Protein AF-A0A4R6Q926-F1 (afdb_monomer_lite)

Secondary structure (DSSP, 8-state):
-TTHHHHHHHHHHHHHHHHHHHHHHH-SS--S-HHHHHHHHHHHHHHHHHHHHHHHHHHHHHHHHHHHHHHHHTTT-

pLDDT: mean 87.31, std 11.89, range [47.84, 97.5]

Foldseek 3Di:
DVCVVVVLVVLLVVLLVVLVVVLVVVPDPDPDDPVVSVVSSVVSSVVSSVVVVVVVVVVVVVVVVVVVVVVVVVVVD

Radius of gyration: 19.27 Å; chains: 1; bounding box: 42×20×56 Å

Organism: NCBI:txid706186

Structure (mmCIF, N/CA/C/O backbone):
data_AF-A0A4R6Q926-F1
#
_entry.id   AF-A0A4R6Q926-F1
#
loop_
_atom_site.group_PDB
_atom_site.id
_atom_site.type_symbol
_atom_site.label_atom_id
_atom_site.label_alt_id
_atom_site.label_comp_id
_atom_site.label_asym_id
_atom_site.label_entity_id
_atom_site.label_seq_id
_atom_site.pdbx_PDB_ins_code
_atom_site.Cartn_x
_atom_site.Cartn_y
_atom_site.Cartn_z
_atom_site.occupancy
_atom_site.B_iso_or_equiv
_atom_site.auth_seq_id
_atom_site.auth_comp_id
_atom_site.auth_asym_id
_atom_site.auth_atom_id
_atom_site.pdbx_PDB_model_num
ATOM 1 N N . MET A 1 1 ? -14.602 -9.814 10.489 1.00 58.62 1 MET A N 1
ATOM 2 C CA . MET A 1 1 ? -13.589 -10.363 9.558 1.00 58.62 1 MET A CA 1
ATOM 3 C C . MET A 1 1 ? -13.931 -10.202 8.074 1.00 58.62 1 MET A C 1
ATOM 5 O O . MET A 1 1 ? -13.022 -9.863 7.339 1.00 58.62 1 MET A O 1
ATOM 9 N N . LYS A 1 2 ? -15.186 -10.364 7.605 1.00 60.50 2 LYS A N 1
ATOM 10 C CA . LYS A 1 2 ? -15.523 -10.301 6.156 1.00 60.50 2 LYS A CA 1
ATOM 11 C C . LYS A 1 2 ? -15.025 -9.048 5.407 1.00 60.50 2 LYS A C 1
ATOM 13 O O . LYS A 1 2 ? -14.672 -9.142 4.242 1.00 60.50 2 LYS A O 1
ATOM 18 N N . LYS A 1 3 ? -14.959 -7.890 6.077 1.00 81.94 3 LYS A N 1
ATOM 19 C CA . LYS A 1 3 ? -14.464 -6.633 5.485 1.00 81.94 3 LYS A CA 1
ATOM 20 C C . LYS A 1 3 ? -12.941 -6.459 5.569 1.00 81.94 3 LYS A C 1
ATOM 22 O O . LYS A 1 3 ? -12.407 -5.609 4.875 1.00 81.94 3 LYS A O 1
ATOM 27 N N . LEU A 1 4 ? -12.239 -7.265 6.375 1.00 84.31 4 LEU A N 1
ATOM 28 C CA . LEU A 1 4 ? -10.783 -7.165 6.536 1.00 84.31 4 LEU A CA 1
ATOM 29 C C . LEU A 1 4 ? -10.076 -7.400 5.203 1.00 84.31 4 LEU A C 1
ATOM 31 O O . LEU A 1 4 ? -9.215 -6.619 4.834 1.00 84.31 4 LEU A O 1
ATOM 35 N N . HIS A 1 5 ? -10.483 -8.428 4.456 1.00 88.38 5 HIS A N 1
ATOM 36 C CA . HIS A 1 5 ? -9.896 -8.733 3.149 1.00 88.38 5 HIS A CA 1
ATOM 37 C C . HIS A 1 5 ? -10.125 -7.600 2.147 1.00 88.38 5 HIS A C 1
ATOM 39 O O . HIS A 1 5 ? -9.230 -7.283 1.375 1.00 88.38 5 HIS A O 1
ATOM 45 N N . PHE A 1 6 ? -11.284 -6.939 2.217 1.00 91.44 6 PHE A N 1
ATOM 46 C CA . PHE A 1 6 ? -11.557 -5.751 1.416 1.00 91.44 6 PHE A CA 1
ATOM 47 C C . PHE A 1 6 ? -10.631 -4.588 1.794 1.00 91.44 6 PHE A C 1
ATOM 49 O O . PHE A 1 6 ? -10.037 -3.984 0.910 1.00 91.44 6 PHE A O 1
ATOM 56 N N . TYR A 1 7 ? -10.433 -4.309 3.088 1.00 90.75 7 TYR A N 1
ATOM 57 C CA . TYR A 1 7 ? -9.485 -3.276 3.524 1.00 90.75 7 TYR A CA 1
ATOM 58 C C . TYR A 1 7 ? -8.046 -3.595 3.107 1.00 90.75 7 TYR A C 1
ATOM 60 O O . TYR A 1 7 ? -7.354 -2.710 2.620 1.00 90.75 7 TYR A O 1
ATOM 68 N N . LEU A 1 8 ? -7.609 -4.851 3.236 1.00 92.56 8 LEU A N 1
ATOM 69 C CA . LEU A 1 8 ? -6.284 -5.285 2.783 1.00 92.56 8 LEU A CA 1
ATOM 70 C C . LEU A 1 8 ? -6.123 -5.105 1.270 1.00 92.56 8 LEU A C 1
ATOM 72 O O . LEU A 1 8 ? -5.101 -4.598 0.826 1.00 92.56 8 LEU A O 1
ATOM 76 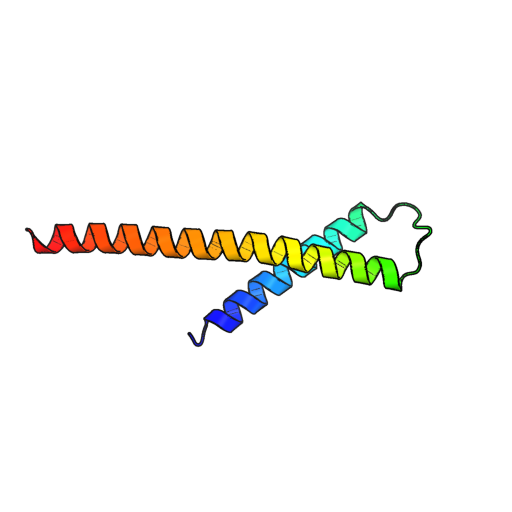N N . LEU A 1 9 ? -7.144 -5.454 0.486 1.00 94.62 9 LEU A N 1
ATOM 77 C CA . LEU A 1 9 ? -7.139 -5.254 -0.961 1.00 94.62 9 LEU A CA 1
ATOM 78 C C . LEU A 1 9 ? -7.070 -3.765 -1.329 1.00 94.62 9 LEU A C 1
ATOM 80 O O . LEU A 1 9 ? -6.299 -3.392 -2.206 1.00 94.62 9 LEU A O 1
ATOM 84 N N . VAL A 1 10 ? -7.816 -2.906 -0.631 1.00 95.00 10 VAL A N 1
ATOM 85 C CA . VAL A 1 10 ? -7.761 -1.449 -0.832 1.00 95.00 10 VAL A CA 1
ATOM 86 C C . VAL A 1 10 ? -6.377 -0.896 -0.495 1.00 95.00 10 VAL A C 1
ATOM 88 O O . VAL A 1 10 ? -5.818 -0.151 -1.297 1.00 95.00 10 VAL A O 1
ATOM 91 N N . ILE A 1 11 ? -5.799 -1.280 0.649 1.00 95.44 11 ILE A N 1
ATOM 92 C CA . ILE A 1 11 ? -4.444 -0.858 1.034 1.00 95.44 11 ILE A CA 1
ATOM 93 C C . ILE A 1 11 ? -3.444 -1.317 -0.028 1.00 95.44 11 ILE A C 1
ATOM 95 O O . ILE A 1 11 ? -2.627 -0.518 -0.463 1.00 95.44 11 ILE A O 1
ATOM 99 N N . TYR A 1 12 ? -3.551 -2.559 -0.503 1.00 95.69 12 TYR A N 1
ATOM 100 C CA . TYR A 1 12 ? -2.673 -3.088 -1.542 1.00 95.69 12 TYR A CA 1
ATOM 101 C C . TYR A 1 12 ? -2.772 -2.314 -2.861 1.00 95.69 12 TYR A C 1
ATOM 103 O O . TYR A 1 12 ? -1.743 -1.950 -3.422 1.00 95.69 12 TYR A O 1
ATOM 111 N N . ILE A 1 13 ? -3.983 -1.997 -3.330 1.00 96.25 13 ILE A N 1
ATOM 112 C CA . ILE A 1 13 ? -4.179 -1.186 -4.544 1.00 96.25 13 ILE A CA 1
ATOM 113 C C . ILE A 1 13 ? -3.534 0.196 -4.382 1.00 96.25 13 ILE A C 1
ATOM 115 O O . ILE A 1 13 ? -2.862 0.671 -5.298 1.00 96.25 13 ILE A O 1
ATOM 119 N N . ILE A 1 14 ? -3.699 0.831 -3.218 1.00 96.38 14 ILE A N 1
ATOM 120 C CA . ILE A 1 14 ? -3.071 2.125 -2.916 1.00 96.38 14 ILE A CA 1
ATOM 121 C C . ILE A 1 14 ? -1.544 1.996 -2.916 1.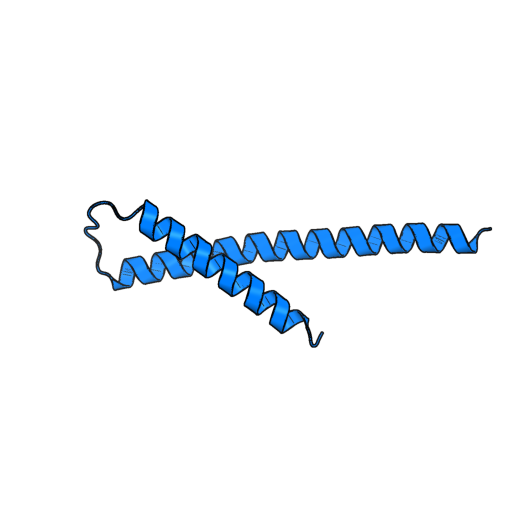00 96.38 14 ILE A C 1
ATOM 123 O O . ILE A 1 14 ? -0.871 2.793 -3.563 1.00 96.38 14 ILE A O 1
ATOM 127 N N . SER A 1 15 ? -0.991 0.982 -2.249 1.00 97.31 15 SER A N 1
ATOM 128 C CA . SER A 1 15 ? 0.453 0.738 -2.203 1.00 97.31 15 SER A CA 1
ATOM 129 C C . SER A 1 15 ? 1.042 0.507 -3.588 1.00 97.31 15 SER A C 1
ATOM 131 O O . SER A 1 15 ? 2.045 1.124 -3.929 1.00 97.31 15 SER A O 1
ATOM 133 N N . LEU A 1 16 ? 0.385 -0.317 -4.406 1.00 96.44 16 LEU A N 1
ATOM 134 C CA . LEU A 1 16 ? 0.795 -0.575 -5.782 1.00 96.44 16 LEU A CA 1
ATOM 135 C C . LEU A 1 16 ? 0.768 0.709 -6.618 1.00 96.44 16 LEU A C 1
ATOM 137 O O . LEU A 1 16 ? 1.715 0.986 -7.346 1.00 96.44 16 LEU A O 1
ATOM 141 N N . SER A 1 17 ? -0.277 1.526 -6.466 1.00 96.31 17 SER A N 1
ATOM 142 C CA . SER A 1 17 ? -0.413 2.797 -7.188 1.00 96.31 17 SER A CA 1
ATOM 143 C C . SER A 1 17 ? 0.687 3.793 -6.808 1.00 96.31 17 SER A C 1
ATOM 145 O O . SER A 1 17 ? 1.265 4.428 -7.684 1.00 96.31 17 SER A O 1
ATOM 147 N N . ILE A 1 18 ? 1.017 3.903 -5.515 1.00 95.81 18 ILE A N 1
ATOM 148 C CA . ILE A 1 18 ? 2.114 4.753 -5.026 1.00 95.81 18 ILE A CA 1
ATOM 149 C C . ILE A 1 18 ? 3.455 4.282 -5.595 1.00 95.81 18 ILE A C 1
ATOM 151 O O . ILE A 1 18 ? 4.237 5.106 -6.058 1.00 95.81 18 ILE A O 1
ATOM 155 N N . SER A 1 19 ? 3.716 2.975 -5.600 1.00 95.62 19 SER A N 1
ATOM 156 C CA . SER A 1 19 ? 4.959 2.427 -6.155 1.00 95.62 19 SER A CA 1
ATOM 157 C C . SER A 1 19 ? 5.071 2.636 -7.662 1.00 95.62 19 SER A C 1
ATOM 159 O O . SER A 1 19 ? 6.145 2.988 -8.137 1.00 95.62 19 SER A O 1
ATOM 161 N N . PHE A 1 20 ? 3.970 2.507 -8.407 1.00 94.00 20 PHE A N 1
ATOM 162 C CA . PHE A 1 20 ? 3.944 2.848 -9.831 1.00 94.00 20 PHE A CA 1
ATOM 163 C C . PHE A 1 20 ? 4.201 4.335 -10.082 1.00 94.00 20 PHE A C 1
ATOM 165 O O . PHE A 1 20 ? 4.945 4.671 -10.997 1.00 94.00 20 PHE A O 1
ATOM 172 N N . LEU A 1 21 ? 3.622 5.230 -9.277 1.00 94.12 21 LEU A N 1
ATOM 173 C CA . LEU A 1 21 ? 3.900 6.664 -9.385 1.00 94.12 21 LEU A CA 1
ATOM 174 C C . LEU A 1 21 ? 5.363 6.976 -9.063 1.00 94.12 21 LEU A C 1
ATOM 176 O O . LEU A 1 21 ? 5.965 7.784 -9.760 1.00 94.12 21 LEU A O 1
ATOM 180 N N . GLY A 1 22 ? 5.940 6.309 -8.060 1.00 90.81 22 GLY A N 1
ATOM 181 C CA . GLY A 1 22 ? 7.366 6.402 -7.750 1.00 90.81 22 GLY A CA 1
ATOM 182 C C . GLY A 1 22 ? 8.234 6.006 -8.942 1.00 90.81 22 GLY A C 1
ATOM 183 O O . GLY A 1 22 ? 9.107 6.770 -9.328 1.00 90.81 22 GLY A O 1
ATOM 184 N N . TYR A 1 23 ? 7.919 4.880 -9.585 1.00 90.69 23 TYR A N 1
ATOM 185 C CA . TYR A 1 23 ? 8.605 4.445 -10.802 1.00 90.69 23 TYR A CA 1
ATOM 186 C C . TYR A 1 23 ? 8.468 5.441 -11.957 1.00 90.69 23 TYR A C 1
ATOM 188 O O . TYR A 1 23 ? 9.451 5.725 -12.620 1.00 90.69 23 TYR A O 1
ATOM 196 N N . ILE A 1 24 ? 7.284 6.020 -12.184 1.00 89.25 24 ILE A N 1
ATOM 197 C CA . ILE A 1 24 ? 7.094 7.025 -13.247 1.00 89.25 24 ILE A CA 1
ATOM 198 C C . ILE A 1 24 ? 7.941 8.278 -12.990 1.00 89.25 24 ILE A C 1
ATOM 200 O O . ILE A 1 24 ? 8.448 8.874 -13.935 1.00 89.25 24 ILE A O 1
ATOM 204 N N . VAL A 1 25 ? 8.070 8.695 -11.729 1.00 88.50 25 VAL A N 1
ATOM 205 C CA . VAL A 1 25 ? 8.879 9.862 -11.346 1.00 88.50 25 VAL A CA 1
ATOM 206 C C . VAL A 1 25 ? 10.376 9.569 -11.466 1.00 88.50 25 VAL A C 1
ATOM 208 O O . VAL A 1 25 ? 11.125 10.460 -11.851 1.00 88.50 25 VAL A O 1
ATOM 211 N N . ASP A 1 26 ? 10.791 8.340 -11.164 1.00 82.75 26 ASP A N 1
ATOM 212 C CA . ASP A 1 26 ? 12.187 7.885 -11.205 1.00 82.75 26 ASP A CA 1
ATOM 213 C C . ASP A 1 26 ? 12.618 7.344 -12.582 1.00 82.75 26 ASP A C 1
ATOM 215 O O . ASP A 1 26 ? 13.761 6.940 -12.770 1.00 82.75 26 ASP A O 1
ATOM 219 N N . ALA A 1 27 ? 11.714 7.342 -13.567 1.00 71.12 27 ALA A N 1
ATOM 220 C CA . ALA A 1 27 ? 11.966 6.862 -14.924 1.00 71.12 27 ALA A CA 1
ATOM 221 C C . ALA A 1 27 ? 12.832 7.846 -15.740 1.00 71.12 27 ALA A C 1
ATOM 223 O O . ALA A 1 27 ? 12.446 8.296 -16.819 1.00 71.12 27 ALA A O 1
ATOM 224 N N . GLU A 1 28 ? 14.017 8.194 -15.242 1.00 71.44 28 GLU A N 1
ATOM 225 C CA . GLU A 1 28 ? 15.116 8.663 -16.087 1.00 71.44 28 GLU A CA 1
ATOM 226 C C . GLU A 1 28 ? 15.787 7.456 -16.766 1.00 71.44 28 GLU A C 1
ATOM 228 O O . GLU A 1 28 ? 15.764 6.359 -16.216 1.00 71.44 28 GLU A O 1
ATOM 233 N N . GLU A 1 29 ? 16.339 7.654 -17.977 1.00 63.78 29 GLU A N 1
ATOM 234 C CA . GLU A 1 29 ? 16.888 6.638 -18.903 1.00 63.78 29 GLU A CA 1
ATOM 235 C C . GLU A 1 29 ? 17.371 5.345 -18.229 1.00 63.78 29 GLU A C 1
ATOM 237 O O . GLU A 1 29 ? 18.551 5.171 -17.894 1.00 63.78 29 GLU A O 1
ATOM 242 N N . SER A 1 30 ? 16.446 4.405 -18.044 1.00 61.53 30 SER A N 1
ATOM 243 C CA . SER A 1 30 ? 16.780 3.179 -17.354 1.00 61.53 30 SER A CA 1
ATOM 244 C C . SER A 1 30 ? 17.638 2.303 -18.265 1.00 61.53 30 SER A C 1
ATOM 246 O O . SER A 1 30 ? 17.398 2.141 -19.465 1.00 61.53 30 SER A O 1
ATOM 248 N N . LYS A 1 31 ? 18.690 1.732 -17.682 1.00 72.06 31 LYS A N 1
ATOM 249 C CA . LYS A 1 31 ? 19.559 0.754 -18.355 1.00 72.06 31 LYS A CA 1
ATOM 250 C C . LYS A 1 31 ? 19.170 -0.685 -18.019 1.00 72.06 31 LYS A C 1
ATOM 252 O O . LYS A 1 31 ? 19.810 -1.619 -18.500 1.00 72.06 31 LYS A O 1
ATOM 257 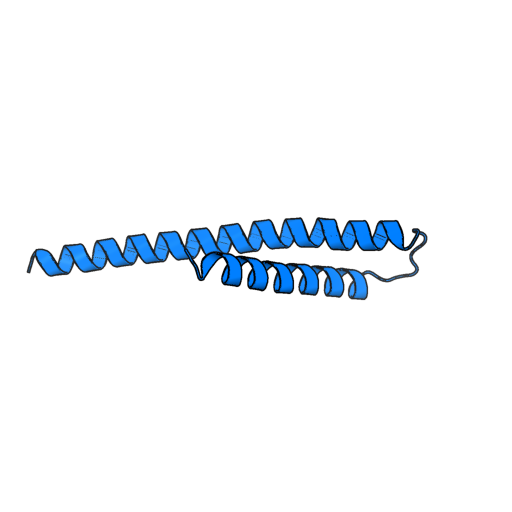N N . ASN A 1 32 ? 18.159 -0.861 -17.168 1.00 78.50 32 ASN A N 1
ATOM 258 C CA . ASN A 1 32 ? 17.754 -2.152 -16.634 1.00 78.50 32 ASN A CA 1
ATOM 259 C C . ASN A 1 32 ? 16.710 -2.812 -17.537 1.00 78.50 32 ASN A C 1
ATOM 261 O O . ASN A 1 32 ? 15.934 -2.158 -18.226 1.00 78.50 32 ASN A O 1
ATOM 265 N N . ALA A 1 33 ? 16.681 -4.144 -17.535 1.00 85.94 33 ALA A N 1
ATOM 266 C CA . ALA A 1 33 ? 15.632 -4.873 -18.234 1.00 85.94 33 ALA A CA 1
ATOM 267 C C . ALA A 1 33 ? 14.270 -4.595 -17.577 1.00 85.94 33 ALA A C 1
ATOM 269 O O . ALA A 1 33 ? 14.163 -4.639 -16.354 1.00 85.94 33 ALA A O 1
ATOM 270 N N . PHE A 1 34 ? 13.219 -4.430 -18.384 1.00 85.94 34 PHE A N 1
ATOM 271 C CA . PHE A 1 34 ? 11.840 -4.181 -17.934 1.00 85.94 34 PHE A CA 1
ATOM 272 C C . PHE A 1 34 ? 11.371 -5.092 -16.781 1.00 85.94 34 PHE A C 1
ATOM 274 O O . PHE A 1 34 ? 10.694 -4.657 -15.854 1.00 85.94 34 PHE A O 1
ATOM 281 N N . VAL A 1 35 ? 11.758 -6.373 -16.802 1.00 89.44 35 VAL A N 1
ATOM 282 C CA . VAL A 1 35 ? 11.404 -7.338 -15.744 1.00 89.44 35 VAL A CA 1
ATOM 283 C C . VAL A 1 35 ? 11.956 -6.919 -14.378 1.00 89.44 35 VAL A C 1
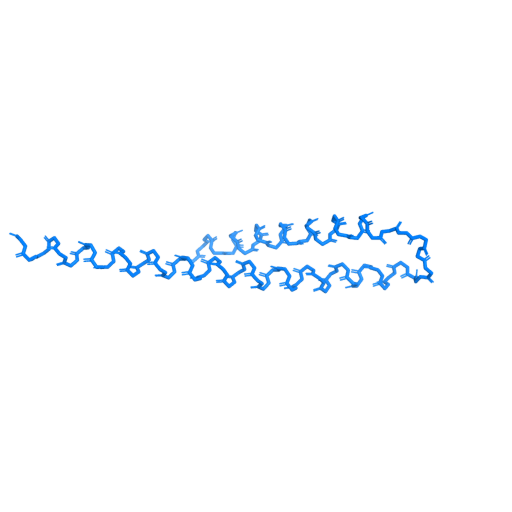ATOM 285 O O . VAL A 1 35 ? 11.287 -7.109 -13.364 1.00 89.44 35 VAL A O 1
ATOM 288 N N . TYR A 1 36 ? 13.161 -6.349 -14.347 1.00 90.06 36 TYR A N 1
ATOM 289 C CA . TYR A 1 36 ? 13.796 -5.883 -13.119 1.00 90.06 36 TYR A CA 1
ATOM 290 C C . TYR A 1 36 ? 13.058 -4.675 -12.536 1.00 90.06 36 TYR A C 1
ATOM 292 O O . TYR A 1 36 ? 12.797 -4.635 -11.340 1.00 90.06 36 TYR A O 1
ATOM 300 N N . GLU A 1 37 ? 12.629 -3.750 -13.388 1.00 89.62 37 GLU A N 1
ATOM 301 C CA . GLU A 1 37 ? 11.848 -2.582 -12.971 1.00 89.62 37 GLU A CA 1
ATOM 302 C C . GLU A 1 37 ? 10.485 -2.975 -12.403 1.00 89.62 37 GLU A C 1
ATOM 304 O O . GLU A 1 37 ? 10.055 -2.477 -11.367 1.00 89.62 37 GLU A O 1
ATOM 309 N N . MET A 1 38 ? 9.804 -3.928 -13.044 1.00 92.06 38 MET A N 1
ATOM 310 C CA . MET A 1 38 ? 8.533 -4.442 -12.532 1.00 92.06 38 MET A CA 1
ATOM 311 C C . MET A 1 38 ? 8.710 -5.190 -11.209 1.00 92.06 38 MET A C 1
ATOM 313 O O . MET A 1 38 ? 7.846 -5.106 -10.333 1.00 92.06 38 MET A O 1
ATOM 317 N N . PHE A 1 39 ? 9.831 -5.895 -11.036 1.00 93.56 39 PHE A N 1
ATOM 318 C CA . PHE A 1 39 ? 10.183 -6.503 -9.757 1.00 93.56 39 PHE A CA 1
ATOM 319 C C . PHE A 1 39 ? 10.418 -5.442 -8.675 1.00 93.56 39 PHE A C 1
ATOM 321 O O . PHE A 1 39 ? 9.921 -5.591 -7.560 1.00 93.56 39 PHE A O 1
ATOM 328 N N . GLU A 1 40 ? 11.112 -4.355 -8.998 1.00 91.50 40 GLU A N 1
ATOM 329 C CA . GLU A 1 40 ? 11.353 -3.242 -8.081 1.00 91.50 40 GLU A CA 1
ATOM 330 C C . GLU A 1 40 ? 10.052 -2.556 -7.649 1.00 91.50 40 GLU A C 1
ATOM 332 O O . GLU A 1 40 ? 9.798 -2.418 -6.450 1.00 91.50 40 GLU A O 1
ATOM 337 N N . VAL A 1 41 ? 9.165 -2.236 -8.597 1.00 94.75 41 VAL A N 1
ATOM 338 C CA . VAL A 1 41 ? 7.824 -1.697 -8.311 1.00 94.75 41 VAL A CA 1
ATOM 339 C C . VAL A 1 41 ? 7.041 -2.637 -7.398 1.00 94.75 41 VAL A C 1
ATOM 341 O O . VAL A 1 41 ? 6.428 -2.196 -6.421 1.00 94.75 41 VAL A O 1
ATOM 344 N N . PHE A 1 42 ? 7.078 -3.941 -7.677 1.00 95.62 42 PHE A N 1
ATOM 345 C CA . PHE A 1 42 ? 6.405 -4.939 -6.854 1.00 95.62 42 PHE A CA 1
ATOM 346 C C . PHE A 1 42 ? 6.971 -4.977 -5.429 1.00 95.62 42 PHE A C 1
ATOM 348 O O . PHE A 1 42 ? 6.206 -4.892 -4.467 1.00 95.62 42 PHE A O 1
ATOM 355 N N . MET A 1 43 ? 8.293 -5.038 -5.269 1.00 96.19 43 MET A N 1
ATOM 356 C CA . MET A 1 43 ? 8.940 -5.050 -3.954 1.00 96.19 43 MET A CA 1
ATOM 357 C C . MET A 1 43 ? 8.655 -3.773 -3.166 1.00 96.19 43 MET A C 1
ATOM 359 O O . MET A 1 43 ? 8.329 -3.839 -1.978 1.00 96.19 43 MET A O 1
ATOM 363 N N . MET A 1 44 ? 8.696 -2.617 -3.828 1.00 95.62 44 MET A N 1
ATOM 364 C CA . MET A 1 44 ? 8.378 -1.349 -3.188 1.00 95.62 44 MET A CA 1
ATOM 365 C C . MET A 1 44 ? 6.910 -1.295 -2.750 1.00 95.62 44 MET A C 1
ATOM 367 O O . MET A 1 44 ? 6.607 -0.818 -1.655 1.00 95.62 44 MET A O 1
ATOM 371 N N . SER A 1 45 ? 5.997 -1.876 -3.535 1.00 96.81 45 SER A N 1
ATOM 372 C CA . SER A 1 45 ? 4.579 -1.952 -3.166 1.00 96.81 45 SER A CA 1
ATOM 373 C C . SER A 1 45 ? 4.353 -2.775 -1.899 1.00 96.81 45 SER A C 1
ATOM 375 O O . SER A 1 45 ? 3.524 -2.403 -1.070 1.00 96.81 45 SER A O 1
ATOM 377 N N . LEU A 1 46 ? 5.132 -3.843 -1.687 1.00 96.56 46 LEU A N 1
ATOM 378 C CA . LEU A 1 46 ? 5.068 -4.652 -0.468 1.00 96.56 46 LEU A CA 1
ATOM 379 C C . LEU A 1 46 ? 5.563 -3.879 0.762 1.00 96.56 46 LEU A C 1
ATOM 381 O O . LEU A 1 46 ? 4.962 -3.988 1.833 1.00 96.56 46 LEU A O 1
ATOM 385 N N . LEU A 1 47 ? 6.618 -3.072 0.615 1.00 96.56 47 LEU A N 1
ATOM 386 C CA . LEU A 1 47 ? 7.126 -2.219 1.694 1.00 96.56 47 LEU A CA 1
ATOM 387 C C . LEU A 1 47 ? 6.101 -1.152 2.093 1.00 96.56 47 LEU A C 1
ATOM 389 O O . LEU A 1 47 ? 5.771 -1.017 3.275 1.00 96.56 47 LEU A O 1
ATOM 393 N N . VAL A 1 48 ? 5.543 -0.439 1.110 1.00 96.69 48 VAL A N 1
ATOM 394 C CA . VAL A 1 48 ? 4.496 0.569 1.340 1.00 96.69 48 VAL A CA 1
ATOM 395 C C . VAL A 1 48 ? 3.252 -0.076 1.954 1.00 96.69 48 VAL A C 1
ATOM 397 O O . VAL A 1 48 ? 2.661 0.480 2.881 1.00 96.69 48 VAL A O 1
ATOM 400 N N . PHE A 1 49 ? 2.872 -1.268 1.489 1.00 97.50 49 PHE A N 1
ATOM 401 C CA . PHE A 1 49 ? 1.763 -2.034 2.052 1.00 97.50 49 PHE A CA 1
ATOM 402 C C . PHE A 1 49 ? 1.986 -2.359 3.526 1.00 97.50 49 PHE A C 1
ATOM 404 O O . PHE A 1 49 ? 1.104 -2.105 4.346 1.00 97.50 49 PHE A O 1
ATOM 411 N N . GLY A 1 50 ? 3.166 -2.877 3.877 1.00 95.88 50 GLY A N 1
ATOM 412 C CA . GLY A 1 50 ? 3.521 -3.181 5.260 1.00 95.88 50 GLY A CA 1
ATOM 413 C C . GLY A 1 50 ? 3.409 -1.951 6.158 1.00 95.88 50 GLY A C 1
ATOM 414 O O . GLY A 1 50 ? 2.782 -2.018 7.216 1.00 95.88 50 GLY A O 1
ATOM 415 N N . PHE A 1 51 ? 3.934 -0.810 5.704 1.00 96.44 51 PHE A N 1
ATOM 416 C CA . PHE A 1 51 ? 3.858 0.446 6.448 1.00 96.44 51 PHE A CA 1
ATOM 417 C C . PHE A 1 51 ? 2.408 0.896 6.674 1.00 96.44 51 PHE A C 1
ATOM 419 O O . PHE A 1 51 ? 1.993 1.101 7.816 1.00 96.44 51 PHE A O 1
ATOM 426 N N . LEU A 1 52 ? 1.602 0.966 5.610 1.00 95.31 52 LEU A N 1
ATOM 427 C CA . LEU A 1 52 ? 0.197 1.371 5.702 1.00 95.31 52 LEU A CA 1
ATOM 428 C C . LEU A 1 52 ? -0.634 0.409 6.557 1.00 95.31 52 LEU A C 1
ATOM 430 O O . LEU A 1 52 ? -1.486 0.848 7.331 1.00 95.31 52 LEU A O 1
ATOM 434 N N . PHE A 1 53 ? -0.381 -0.896 6.454 1.00 94.56 53 PHE A N 1
ATOM 435 C CA . PHE A 1 53 ? -1.066 -1.904 7.254 1.00 94.56 53 PHE A CA 1
ATOM 436 C C . PHE A 1 53 ? -0.759 -1.762 8.750 1.00 94.56 53 PHE A C 1
ATOM 438 O O . PHE A 1 53 ? -1.677 -1.837 9.575 1.00 94.56 53 PHE A O 1
ATOM 445 N N . ILE A 1 54 ? 0.506 -1.521 9.108 1.00 95.56 54 ILE A N 1
ATOM 446 C CA . ILE A 1 54 ? 0.916 -1.273 10.496 1.00 95.56 54 ILE A CA 1
ATOM 447 C C . ILE A 1 54 ? 0.248 0.001 11.017 1.00 95.56 54 ILE A C 1
ATOM 449 O O . ILE A 1 54 ? -0.373 -0.036 12.080 1.00 95.56 54 ILE A O 1
ATOM 453 N N . SER A 1 55 ? 0.300 1.102 10.261 1.00 94.81 55 SER A N 1
ATOM 454 C CA . SER A 1 55 ? -0.348 2.362 10.645 1.00 94.81 55 SER A CA 1
ATOM 455 C C . SER A 1 55 ? -1.856 2.196 10.841 1.00 94.81 55 SER A C 1
ATOM 457 O O . SER A 1 55 ? -2.401 2.637 11.853 1.00 94.81 55 SER A O 1
ATOM 459 N N . PHE A 1 56 ? -2.534 1.507 9.921 1.00 92.19 56 PHE A N 1
ATOM 460 C CA . PHE A 1 56 ? -3.966 1.227 10.027 1.00 92.19 56 PHE A CA 1
ATOM 461 C C . PHE A 1 56 ? -4.293 0.393 11.272 1.00 92.19 56 PHE A C 1
ATOM 463 O O . PHE A 1 56 ? -5.221 0.713 12.018 1.00 92.19 56 PHE A O 1
ATOM 470 N N . SER A 1 57 ? -3.508 -0.653 11.531 1.00 90.94 57 SER A N 1
ATOM 471 C CA . SER A 1 57 ? -3.697 -1.531 12.688 1.00 90.94 57 SER A CA 1
ATOM 472 C C . SER A 1 57 ? -3.463 -0.798 14.011 1.00 90.94 57 SER A C 1
ATOM 474 O O . SER A 1 57 ? -4.234 -0.979 14.955 1.00 90.94 57 SER A O 1
ATOM 476 N N . ALA A 1 58 ? -2.452 0.071 14.072 1.00 94.00 58 ALA A N 1
ATOM 477 C CA . ALA A 1 58 ? -2.162 0.897 15.241 1.00 94.00 58 ALA A CA 1
ATOM 478 C C . ALA A 1 58 ? -3.304 1.880 15.541 1.00 94.00 58 ALA A C 1
ATOM 480 O O . ALA A 1 58 ? -3.764 1.957 16.680 1.00 94.00 58 ALA A O 1
ATOM 481 N N . LEU A 1 59 ? -3.821 2.575 14.521 1.00 93.44 59 LEU A N 1
ATOM 482 C CA . LEU A 1 59 ? -4.969 3.477 14.669 1.00 93.44 59 LEU A CA 1
ATOM 483 C C . LEU A 1 59 ? -6.227 2.732 15.121 1.00 93.44 59 LEU A C 1
ATOM 485 O O . LEU A 1 59 ? -6.930 3.192 16.021 1.00 93.44 59 LEU A O 1
ATOM 489 N N . TYR A 1 60 ? -6.493 1.560 14.542 1.00 90.75 60 TYR A N 1
ATOM 490 C CA . TYR A 1 60 ? -7.615 0.720 14.953 1.00 90.75 60 TYR A CA 1
ATOM 491 C C . TYR A 1 60 ? -7.501 0.292 16.423 1.00 90.75 60 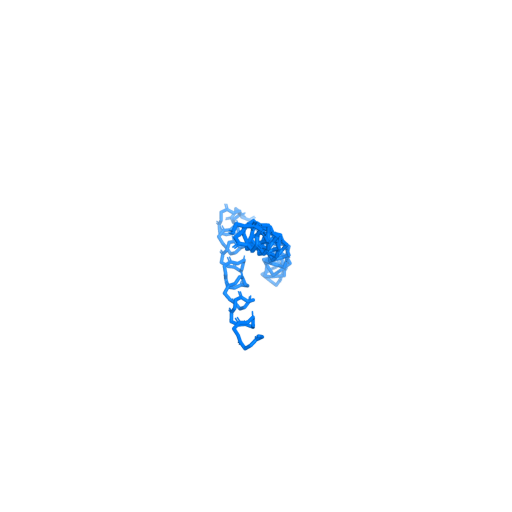TYR A C 1
ATOM 493 O O . TYR A 1 60 ? -8.486 0.333 17.164 1.00 90.75 60 TYR A O 1
ATOM 501 N N . PHE A 1 61 ? -6.299 -0.094 16.860 1.00 92.44 61 PHE A N 1
ATOM 502 C CA . PHE A 1 61 ? -6.045 -0.460 18.249 1.00 92.44 61 PHE A CA 1
ATOM 503 C C . PHE A 1 61 ? -6.248 0.727 19.195 1.00 92.44 61 PHE A C 1
ATOM 505 O O . PHE A 1 61 ? -6.996 0.599 20.164 1.00 92.44 61 PHE A O 1
ATOM 512 N N . LEU A 1 62 ? -5.668 1.889 18.881 1.00 94.19 62 LEU A N 1
ATOM 513 C CA . LEU A 1 62 ? -5.842 3.118 19.660 1.00 94.19 62 LEU A CA 1
ATOM 514 C C . LEU A 1 62 ? -7.319 3.483 19.804 1.00 94.19 62 LEU A C 1
ATOM 516 O O 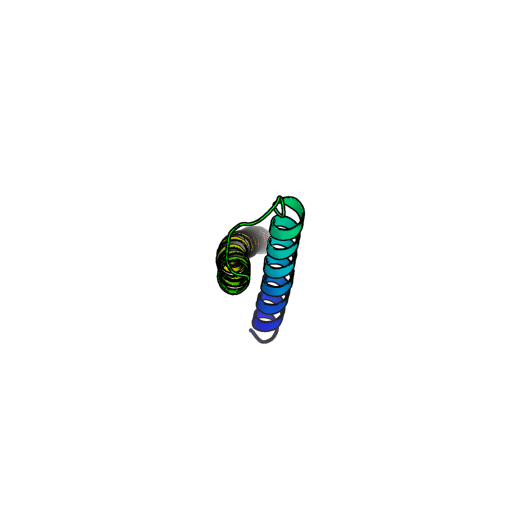. LEU A 1 62 ? -7.795 3.695 20.916 1.00 94.19 62 LEU A O 1
ATOM 520 N N . PHE A 1 63 ? -8.075 3.475 18.704 1.00 92.12 63 PHE A N 1
ATOM 521 C CA . PHE A 1 63 ? -9.509 3.764 18.735 1.00 92.12 63 PHE A CA 1
ATOM 522 C C . PHE A 1 63 ? -10.275 2.796 19.645 1.00 92.12 63 PHE A C 1
ATOM 524 O O . PHE A 1 63 ? -11.160 3.203 20.398 1.00 92.12 63 PHE A O 1
ATOM 531 N N . ARG A 1 64 ? -9.920 1.506 19.619 1.00 90.06 64 ARG A N 1
ATOM 532 C CA . ARG A 1 64 ? -10.532 0.500 20.492 1.00 90.06 64 ARG A CA 1
ATOM 533 C C . ARG A 1 64 ? -10.216 0.752 21.966 1.00 90.06 64 ARG A C 1
ATOM 535 O O . ARG A 1 64 ? -11.115 0.609 22.791 1.00 90.06 64 ARG A O 1
ATOM 542 N N . VAL A 1 65 ? -8.977 1.126 22.284 1.00 92.56 65 VAL A N 1
ATOM 543 C CA . VAL A 1 65 ? -8.556 1.472 23.649 1.00 92.56 65 VAL A CA 1
ATOM 544 C C . VAL A 1 65 ? -9.333 2.688 24.149 1.00 92.56 65 VAL A C 1
ATOM 546 O O . VAL A 1 65 ? -9.982 2.596 25.187 1.00 92.56 65 VAL A O 1
ATOM 549 N N . PHE A 1 66 ? -9.370 3.780 23.380 1.00 92.69 66 PHE A N 1
ATOM 550 C CA . PHE A 1 66 ? -10.121 4.983 23.754 1.00 92.69 66 PHE A CA 1
ATOM 551 C C . PHE A 1 66 ? -11.614 4.710 23.945 1.00 92.69 66 PHE A C 1
ATOM 553 O O . PHE A 1 66 ? -12.206 5.159 24.925 1.00 92.69 66 PHE A O 1
ATOM 560 N N . LYS A 1 67 ? -12.220 3.910 23.062 1.00 89.25 67 LYS A N 1
ATOM 561 C CA . LYS A 1 67 ? -13.618 3.495 23.211 1.00 89.25 67 LYS A CA 1
ATOM 562 C C . LYS A 1 67 ? -13.850 2.678 24.486 1.00 89.25 67 LYS A C 1
ATOM 564 O O . LYS A 1 67 ? -14.884 2.835 25.126 1.00 89.25 67 LYS A O 1
ATOM 569 N N . SER A 1 68 ? -12.912 1.803 24.849 1.00 88.44 68 SER A N 1
ATOM 570 C CA . SER A 1 68 ? -13.012 1.011 26.078 1.00 88.44 68 SER A CA 1
ATOM 571 C C . SER A 1 68 ? -12.971 1.889 27.326 1.00 88.44 68 SER A C 1
ATOM 573 O O . SER A 1 68 ? -13.747 1.645 28.242 1.00 88.44 68 SER A O 1
ATOM 575 N N . ILE A 1 69 ? -12.099 2.901 27.343 1.00 89.56 69 ILE A N 1
ATOM 576 C CA . ILE A 1 69 ? -11.966 3.848 28.460 1.00 89.56 69 ILE A CA 1
ATOM 577 C C . ILE A 1 69 ? -13.256 4.666 28.621 1.00 89.56 69 ILE A C 1
ATOM 579 O O . ILE A 1 69 ? -13.834 4.699 29.704 1.00 89.56 69 ILE A O 1
ATOM 583 N N . SER A 1 70 ? -13.770 5.235 27.528 1.00 86.19 70 SER A N 1
ATOM 584 C CA . SER A 1 70 ? -15.003 6.035 27.555 1.00 86.19 70 SER A CA 1
ATOM 585 C C . SER A 1 70 ? -16.226 5.234 28.025 1.00 86.19 70 SER A C 1
ATOM 587 O O . SER A 1 70 ? -17.029 5.734 28.806 1.00 86.19 70 SER A O 1
ATOM 589 N N . ASN A 1 71 ? -16.352 3.970 27.608 1.00 81.25 71 ASN A N 1
ATOM 590 C CA . ASN A 1 71 ? -17.449 3.111 28.055 1.00 81.25 71 ASN A CA 1
ATOM 591 C C . ASN A 1 71 ? -17.330 2.697 29.532 1.00 81.25 71 ASN A C 1
ATOM 593 O O . ASN A 1 71 ? -18.348 2.407 30.154 1.00 81.25 71 ASN A O 1
ATOM 597 N N . SER A 1 72 ? -16.113 2.615 30.085 1.00 74.25 72 SER A N 1
ATOM 598 C CA . SER A 1 72 ? -15.930 2.296 31.505 1.00 74.25 72 SER A CA 1
ATOM 599 C C . SER A 1 72 ? -16.277 3.461 32.429 1.00 74.25 72 SER A C 1
ATOM 601 O O . SER A 1 72 ? -16.765 3.208 33.522 1.00 74.25 72 SER A O 1
ATOM 603 N N . GLU A 1 73 ? -16.096 4.711 31.991 1.00 66.56 73 GLU A N 1
ATOM 604 C CA . GLU A 1 73 ? -16.522 5.889 32.765 1.00 66.56 73 GLU A CA 1
ATOM 605 C C . GLU A 1 73 ? -18.055 5.983 32.859 1.00 66.56 73 GLU A C 1
ATOM 607 O O . GLU A 1 73 ? -18.582 6.246 33.931 1.00 66.56 73 GLU A O 1
ATOM 612 N N . GLN A 1 74 ? -18.788 5.647 31.790 1.00 60.66 74 GLN A N 1
ATOM 613 C CA . GLN A 1 74 ? -20.263 5.681 31.772 1.00 60.66 74 GLN A CA 1
ATOM 614 C C . GLN A 1 74 ? -20.964 4.621 32.644 1.00 60.66 74 GLN A C 1
ATOM 616 O O . GLN A 1 74 ? -22.183 4.655 32.762 1.00 60.66 74 GLN A O 1
ATOM 621 N N . LEU A 1 75 ? -20.235 3.645 33.192 1.00 58.06 75 LEU A N 1
ATOM 622 C CA . LEU A 1 75 ? -20.784 2.600 34.072 1.00 58.06 75 LEU A CA 1
ATOM 623 C C . LEU A 1 75 ? -20.547 2.889 35.564 1.00 58.06 75 LEU A C 1
ATOM 625 O O . LEU A 1 75 ? -20.971 2.095 36.404 1.00 58.06 75 LEU A O 1
ATOM 629 N N . VAL A 1 76 ? -19.831 3.972 35.884 1.00 56.31 76 VAL A N 1
ATOM 630 C CA . VAL A 1 76 ? -19.503 4.385 37.259 1.00 56.31 76 VAL A CA 1
ATOM 631 C C . VAL A 1 76 ? -20.385 5.556 37.733 1.00 56.31 76 VAL A C 1
ATOM 633 O O . VAL A 1 76 ? -20.467 5.776 38.941 1.00 56.31 76 VAL A O 1
ATOM 636 N N . ASP A 1 77 ? -21.091 6.223 36.813 1.00 47.84 77 ASP A N 1
ATOM 637 C CA . ASP A 1 77 ? -22.154 7.210 37.082 1.00 47.84 77 ASP A CA 1
ATOM 638 C C . ASP A 1 77 ? -23.555 6.567 37.056 1.00 47.84 77 ASP A C 1
ATOM 640 O O . ASP A 1 77 ? -24.420 6.991 37.860 1.00 47.84 77 ASP A O 1
#

Sequence (77 aa):
MKKLHFYLLVIYIISLSISFLGYIVDAEESKNAFVYEMFEVFMMSLLVFGFLFISFSALYFLFRVFKSISNSEQLVD